Protein AF-A0A0F8XLZ9-F1 (afdb_monomer_lite)

Secondary structure (DSSP, 8-state):
----HHHHHHHHHHHHHHHHHHHHHHHHHHHHHHHH--TT-HHHHHHHHHHHHHHHHHHTTSSEEEEEEETTEEEETTEEPP--GGGHHHHHHHHHHHHHTT--EEEEEGGGGG--HHHHHHHHHHHHHHTTSSSHHHHHHHHHHHHT-SS-EEESS----TTTT----

pLDDT: mean 87.92, std 13.83, range [38.91, 97.5]

Sequence (169 aa):
MNSDPTSANLDNKRHQLLMREKLIILLGRLTQMVKIHQDNNELLIKAAKDFVRTVVALMGGEDHMTIESSRGRFYIQNEKLLYRRETAAMTYAVLTYFEKLDLIGFRFGHGIKNCPQKEIFTFARMLNHAVAETNPFEWLCQNIEKGNFQCVEILLEPEMNIYDISIEK

Radius of gyration: 16.82 Å; chains: 1; bounding box: 56×45×37 Å

Structure (mmCIF, N/CA/C/O backbone):
data_AF-A0A0F8XLZ9-F1
#
_entry.id   AF-A0A0F8XLZ9-F1
#
loop_
_atom_site.group_PDB
_atom_site.id
_atom_site.type_symbol
_atom_site.label_atom_id
_atom_site.label_alt_id
_atom_si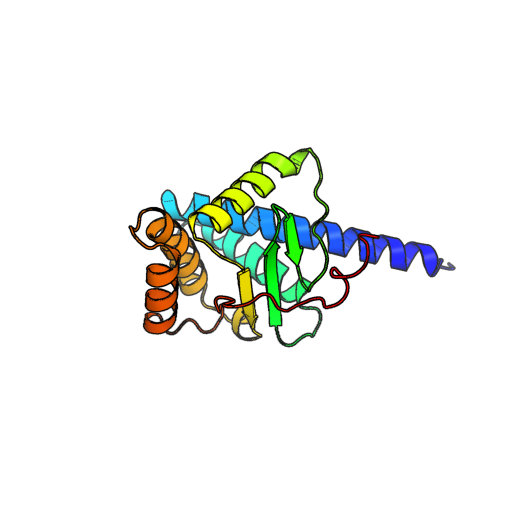te.label_comp_id
_atom_site.label_asym_id
_atom_site.label_entity_id
_atom_site.label_seq_id
_atom_site.pdbx_PDB_ins_code
_atom_site.Cartn_x
_atom_site.Cartn_y
_atom_site.Cartn_z
_atom_site.occupancy
_atom_site.B_iso_or_equiv
_atom_site.auth_seq_id
_atom_site.auth_comp_id
_atom_site.auth_asym_id
_atom_site.auth_atom_id
_atom_site.pdbx_PDB_model_num
ATOM 1 N N . MET A 1 1 ? 38.842 -4.719 -18.894 1.00 43.41 1 MET A N 1
ATOM 2 C CA . MET A 1 1 ? 37.890 -5.184 -17.863 1.00 43.41 1 MET A CA 1
ATOM 3 C C . MET A 1 1 ? 36.577 -5.450 -18.578 1.00 43.41 1 MET A C 1
ATOM 5 O O . MET A 1 1 ? 35.861 -4.504 -18.861 1.00 43.41 1 MET A O 1
ATOM 9 N N . ASN A 1 2 ? 36.331 -6.698 -18.983 1.00 43.00 2 ASN A N 1
ATOM 10 C CA . ASN A 1 2 ? 35.094 -7.073 -19.668 1.00 43.00 2 ASN A CA 1
ATOM 11 C C . ASN A 1 2 ? 34.069 -7.457 -18.600 1.00 43.00 2 ASN A C 1
ATOM 13 O O . ASN A 1 2 ? 34.192 -8.518 -17.995 1.00 43.00 2 ASN A O 1
ATOM 17 N N . SER A 1 3 ? 33.108 -6.580 -18.322 1.00 53.38 3 SER A N 1
ATOM 18 C CA . SER A 1 3 ? 31.910 -6.948 -17.569 1.00 53.38 3 SER A CA 1
ATOM 19 C C . SER A 1 3 ? 31.046 -7.854 -18.447 1.00 53.38 3 SER A C 1
ATOM 21 O O . SER A 1 3 ? 30.624 -7.440 -19.526 1.00 53.38 3 SER A O 1
ATOM 23 N N . ASP A 1 4 ? 30.830 -9.092 -18.002 1.00 59.75 4 ASP A N 1
ATOM 24 C CA . ASP A 1 4 ? 29.961 -10.067 -18.662 1.00 59.75 4 ASP A CA 1
ATOM 25 C C . ASP A 1 4 ? 28.513 -9.532 -18.663 1.00 59.75 4 ASP A C 1
ATOM 27 O O . ASP A 1 4 ? 27.957 -9.282 -17.586 1.00 59.75 4 ASP A O 1
ATOM 31 N N . PRO A 1 5 ? 27.877 -9.331 -19.832 1.00 61.88 5 PRO A N 1
ATOM 32 C CA . PRO A 1 5 ? 26.502 -8.832 -19.911 1.00 61.88 5 PRO A CA 1
ATOM 33 C C . PRO A 1 5 ? 25.496 -9.736 -19.175 1.00 61.88 5 PRO A C 1
ATOM 35 O O . PRO A 1 5 ? 24.436 -9.270 -18.752 1.00 61.88 5 PRO A O 1
ATOM 38 N N . THR A 1 6 ? 25.844 -11.007 -18.951 1.00 70.50 6 THR A N 1
ATOM 39 C CA . THR A 1 6 ? 25.035 -11.972 -18.197 1.00 70.50 6 THR A CA 1
ATOM 40 C C . THR A 1 6 ? 25.023 -11.669 -16.695 1.00 70.50 6 THR A C 1
ATOM 42 O O . THR A 1 6 ? 23.979 -11.798 -16.052 1.00 70.50 6 THR A O 1
ATOM 45 N N . SER A 1 7 ? 26.149 -11.217 -16.124 1.00 68.00 7 SER A N 1
ATOM 46 C CA . SER A 1 7 ? 26.237 -10.911 -14.688 1.00 68.00 7 SER A CA 1
ATOM 47 C C . SER A 1 7 ? 25.499 -9.615 -14.348 1.00 68.00 7 SER A C 1
ATOM 49 O O . SER A 1 7 ? 24.733 -9.576 -13.389 1.00 68.00 7 SER A O 1
ATOM 51 N N . ALA A 1 8 ? 25.642 -8.584 -15.188 1.00 71.75 8 ALA A N 1
ATOM 52 C CA . ALA A 1 8 ? 24.977 -7.295 -14.998 1.00 71.75 8 ALA A CA 1
ATOM 53 C C . ALA A 1 8 ? 23.441 -7.413 -15.036 1.00 71.75 8 ALA A C 1
ATOM 55 O O . ALA A 1 8 ? 22.741 -6.769 -14.253 1.00 71.75 8 ALA A O 1
ATOM 56 N N . ASN A 1 9 ? 22.906 -8.269 -15.912 1.00 75.06 9 ASN A N 1
ATOM 57 C CA . ASN A 1 9 ? 21.467 -8.516 -16.001 1.00 75.06 9 ASN A CA 1
ATOM 58 C C . ASN A 1 9 ? 20.937 -9.266 -14.761 1.00 75.06 9 ASN A C 1
ATOM 60 O O . ASN A 1 9 ? 19.892 -8.915 -14.207 1.00 75.06 9 ASN A O 1
ATOM 64 N N . LEU A 1 10 ? 21.691 -10.254 -14.263 1.00 76.19 10 LEU A N 1
ATOM 65 C CA . LEU A 1 10 ? 21.337 -10.982 -13.044 1.00 76.19 10 LEU A CA 1
ATOM 66 C C . LEU A 1 10 ? 21.352 -10.073 -11.806 1.00 76.19 10 LEU A C 1
ATOM 68 O O . LEU A 1 10 ? 20.427 -10.132 -10.992 1.00 76.19 10 LEU A O 1
ATOM 72 N N . ASP A 1 11 ? 22.361 -9.210 -11.689 1.00 83.88 11 ASP A N 1
ATOM 73 C CA . ASP A 1 11 ? 22.479 -8.250 -10.592 1.00 83.88 11 ASP A CA 1
ATOM 74 C C . ASP A 1 11 ? 21.333 -7.234 -10.610 1.00 83.88 11 ASP A C 1
ATOM 76 O O . ASP A 1 11 ? 20.734 -6.960 -9.567 1.00 83.88 11 ASP A O 1
ATOM 80 N N . ASN A 1 12 ? 20.950 -6.746 -11.794 1.00 84.06 12 ASN A N 1
ATOM 81 C CA . ASN A 1 12 ? 19.809 -5.848 -11.945 1.00 84.06 12 ASN A CA 1
ATOM 82 C C . ASN A 1 12 ? 18.488 -6.535 -11.566 1.00 84.06 12 ASN A C 1
ATOM 84 O O . ASN A 1 12 ? 17.702 -5.996 -10.786 1.00 84.06 12 ASN A O 1
ATOM 88 N N . LYS A 1 13 ? 18.261 -7.769 -12.033 1.00 84.12 13 LYS A N 1
ATOM 89 C CA . LYS A 1 13 ? 17.068 -8.549 -11.673 1.00 84.12 13 LYS A CA 1
ATOM 90 C C . LYS A 1 13 ? 16.999 -8.815 -10.169 1.00 84.12 13 LYS A C 1
ATOM 92 O O . LYS A 1 13 ? 15.943 -8.669 -9.555 1.00 84.12 13 LYS A O 1
ATOM 97 N N . ARG A 1 14 ? 18.128 -9.165 -9.548 1.00 86.31 14 ARG A N 1
ATOM 98 C CA . ARG A 1 14 ? 18.219 -9.355 -8.096 1.00 86.31 14 ARG A CA 1
ATOM 99 C C . ARG A 1 14 ? 17.938 -8.057 -7.343 1.00 86.31 14 ARG A C 1
ATOM 101 O O . ARG A 1 14 ? 17.223 -8.084 -6.343 1.00 86.31 14 ARG A O 1
ATOM 108 N N . HIS A 1 15 ? 18.466 -6.933 -7.820 1.00 88.50 15 HIS A N 1
ATOM 109 C CA . HIS A 1 15 ? 18.201 -5.622 -7.241 1.00 88.50 15 HIS A CA 1
ATOM 110 C C . HIS A 1 15 ? 16.707 -5.273 -7.292 1.00 88.50 15 HIS A C 1
ATOM 112 O O . HIS A 1 15 ? 16.135 -4.898 -6.269 1.00 88.50 15 HIS A O 1
ATOM 118 N N . GLN A 1 16 ? 16.055 -5.485 -8.438 1.00 87.69 16 GLN A N 1
ATOM 119 C CA . GLN A 1 16 ? 14.615 -5.272 -8.611 1.00 87.69 16 GLN A CA 1
ATOM 120 C C . GLN A 1 16 ? 13.782 -6.133 -7.651 1.00 87.69 16 GLN A C 1
ATOM 122 O O . GLN A 1 16 ? 12.899 -5.616 -6.966 1.00 87.69 16 GLN A O 1
ATOM 127 N N . LEU A 1 17 ? 14.108 -7.424 -7.511 1.00 89.19 17 LEU A N 1
ATOM 128 C CA . LEU A 1 17 ? 13.432 -8.314 -6.558 1.00 89.19 17 LEU A CA 1
ATOM 129 C C . LEU A 1 17 ? 13.543 -7.809 -5.111 1.00 89.19 17 LEU A C 1
ATOM 131 O O . LEU A 1 17 ? 12.545 -7.763 -4.392 1.00 89.19 17 LEU A O 1
ATOM 135 N N . LEU A 1 18 ? 14.737 -7.376 -4.696 1.00 92.94 18 LEU A N 1
ATOM 136 C CA . LEU A 1 18 ? 14.956 -6.824 -3.356 1.00 92.94 18 LEU A CA 1
ATOM 137 C C . LEU A 1 18 ? 14.204 -5.505 -3.142 1.00 92.94 18 LEU A C 1
ATOM 139 O O . LEU A 1 18 ? 13.707 -5.253 -2.046 1.00 92.94 18 LEU A O 1
ATOM 143 N N . MET A 1 19 ? 14.099 -4.667 -4.173 1.00 94.88 19 MET A N 1
ATOM 144 C CA . MET A 1 19 ? 13.356 -3.408 -4.110 1.00 94.88 19 MET A CA 1
ATOM 145 C C . MET A 1 19 ? 11.846 -3.640 -3.990 1.00 94.88 19 MET A C 1
ATOM 147 O O . MET A 1 19 ? 11.196 -2.985 -3.175 1.00 94.88 19 MET A O 1
ATOM 151 N N . ARG A 1 20 ? 11.293 -4.613 -4.721 1.00 95.56 20 ARG A N 1
ATOM 152 C CA . ARG A 1 20 ? 9.881 -5.019 -4.616 1.00 95.56 20 ARG A CA 1
ATOM 153 C C . ARG A 1 20 ? 9.540 -5.578 -3.238 1.00 95.56 20 ARG A C 1
ATOM 155 O O . ARG A 1 20 ? 8.551 -5.183 -2.630 1.00 95.56 20 ARG A O 1
ATOM 162 N N . GLU A 1 21 ? 10.400 -6.439 -2.703 1.00 95.88 21 GLU A N 1
ATOM 163 C CA . GLU A 1 21 ? 10.269 -6.933 -1.332 1.00 95.88 21 GLU A CA 1
ATOM 164 C C . GLU A 1 21 ? 10.317 -5.773 -0.327 1.00 95.88 21 GLU A C 1
ATOM 166 O O . GLU A 1 21 ? 9.445 -5.641 0.532 1.00 95.88 21 GLU A O 1
ATOM 171 N N . LYS A 1 22 ? 11.296 -4.874 -0.476 1.00 96.62 22 LYS A N 1
ATOM 172 C CA . LYS A 1 22 ? 11.439 -3.682 0.364 1.00 96.62 22 LYS A CA 1
ATOM 173 C C . LYS A 1 22 ? 10.195 -2.792 0.330 1.00 96.62 22 LYS A C 1
ATOM 175 O O . LYS A 1 22 ? 9.844 -2.248 1.375 1.00 96.62 22 LYS A O 1
ATOM 180 N N . LEU A 1 23 ? 9.526 -2.656 -0.816 1.00 97.38 23 LEU A N 1
ATOM 181 C CA . LEU A 1 23 ? 8.296 -1.874 -0.945 1.00 97.38 23 LEU A CA 1
ATOM 182 C C . LEU A 1 23 ? 7.192 -2.395 -0.015 1.00 97.38 23 LEU A C 1
ATOM 184 O O . LEU A 1 23 ? 6.650 -1.616 0.769 1.00 97.38 23 LEU A O 1
ATOM 188 N N . ILE A 1 24 ? 6.916 -3.704 -0.033 1.00 97.19 24 ILE A N 1
ATOM 189 C CA . ILE A 1 24 ? 5.898 -4.311 0.843 1.00 97.19 24 ILE A CA 1
ATOM 190 C C . ILE A 1 24 ? 6.273 -4.153 2.318 1.00 97.19 24 ILE A C 1
ATOM 192 O O . ILE A 1 24 ? 5.430 -3.814 3.149 1.00 97.19 24 ILE A O 1
ATOM 196 N N . ILE A 1 25 ? 7.554 -4.319 2.653 1.00 97.06 25 ILE A N 1
ATOM 197 C CA . ILE A 1 25 ? 8.038 -4.107 4.022 1.00 97.06 25 ILE A CA 1
ATOM 198 C C . ILE A 1 25 ? 7.857 -2.656 4.468 1.00 97.06 25 ILE A C 1
ATOM 200 O O . ILE A 1 25 ? 7.482 -2.411 5.615 1.00 97.06 25 ILE A O 1
ATOM 204 N N . LEU A 1 26 ? 8.121 -1.689 3.592 1.00 97.50 26 LEU A N 1
ATOM 205 C CA . LEU A 1 26 ? 7.929 -0.275 3.897 1.00 97.50 26 LEU A CA 1
ATOM 206 C C . LEU A 1 26 ? 6.450 0.078 4.052 1.00 97.50 26 LEU A C 1
ATOM 208 O O . LEU A 1 26 ? 6.128 0.817 4.977 1.00 97.50 26 LEU A O 1
ATOM 212 N N . LEU A 1 27 ? 5.561 -0.495 3.235 1.00 97.00 27 LEU A N 1
ATOM 213 C CA . LEU A 1 27 ? 4.115 -0.331 3.389 1.00 97.00 27 LEU A CA 1
ATOM 214 C C . LEU A 1 27 ? 3.641 -0.851 4.753 1.00 97.00 27 LEU A C 1
ATOM 216 O O . LEU A 1 27 ? 3.009 -0.115 5.507 1.00 97.00 27 LEU A O 1
ATOM 220 N N . GLY A 1 28 ? 4.020 -2.081 5.113 1.00 95.75 28 GLY A N 1
ATOM 221 C CA . GLY A 1 28 ? 3.680 -2.662 6.414 1.00 95.75 28 GLY A CA 1
ATOM 222 C C . GLY A 1 28 ? 4.262 -1.875 7.590 1.00 95.75 28 GLY A C 1
ATOM 223 O O . GLY A 1 28 ? 3.601 -1.672 8.603 1.00 95.75 28 GLY A O 1
ATOM 224 N N . ARG A 1 29 ? 5.491 -1.363 7.465 1.00 95.38 29 ARG A N 1
ATOM 225 C CA . ARG A 1 29 ? 6.080 -0.491 8.492 1.00 95.38 29 ARG A CA 1
ATOM 226 C C . ARG A 1 29 ? 5.324 0.824 8.624 1.00 95.38 29 ARG A C 1
ATOM 228 O O . ARG A 1 29 ? 5.045 1.228 9.747 1.00 95.38 29 ARG A O 1
ATOM 235 N N . LEU A 1 30 ? 4.975 1.471 7.513 1.00 96.00 30 LEU A N 1
ATOM 236 C CA . LEU A 1 30 ? 4.220 2.722 7.525 1.00 96.00 30 LEU A CA 1
ATOM 237 C C . LEU A 1 30 ? 2.884 2.560 8.245 1.00 96.00 30 LEU A C 1
ATOM 239 O O . LEU A 1 30 ? 2.601 3.342 9.151 1.00 96.00 30 LEU A O 1
ATOM 243 N N . THR A 1 31 ? 2.109 1.524 7.912 1.00 94.62 31 THR A N 1
ATOM 244 C CA . THR A 1 31 ? 0.808 1.280 8.553 1.00 94.62 31 THR A CA 1
ATOM 245 C C . THR A 1 31 ? 0.941 1.013 10.049 1.00 94.62 31 THR A C 1
ATOM 247 O O . THR A 1 31 ? 0.091 1.457 10.815 1.00 94.62 31 THR A O 1
ATOM 250 N N . GLN A 1 32 ? 2.019 0.373 10.512 1.00 94.31 32 GLN A N 1
ATOM 251 C CA . GLN A 1 32 ? 2.260 0.207 11.951 1.00 94.31 32 GLN A CA 1
ATOM 252 C C . GLN A 1 32 ? 2.717 1.502 12.631 1.00 94.31 32 GLN A C 1
ATOM 254 O O . GLN A 1 32 ? 2.234 1.838 13.709 1.00 94.31 32 GLN A O 1
ATOM 259 N N . MET A 1 33 ? 3.622 2.259 12.011 1.00 95.56 33 MET A N 1
ATOM 260 C CA . MET A 1 33 ? 4.205 3.456 12.622 1.00 95.56 33 MET A CA 1
ATOM 261 C C . MET A 1 33 ? 3.187 4.580 12.801 1.00 95.56 33 MET A C 1
ATOM 263 O O . MET A 1 33 ? 3.182 5.229 13.846 1.00 95.56 33 MET A O 1
ATOM 267 N N . VAL A 1 34 ? 2.284 4.786 11.838 1.00 95.94 34 VAL A N 1
ATOM 268 C CA . VAL A 1 34 ? 1.261 5.843 11.944 1.00 95.94 34 VAL A CA 1
ATOM 269 C C . VAL A 1 34 ? 0.228 5.602 13.052 1.00 95.94 34 VAL A C 1
ATOM 271 O O . VAL A 1 34 ? -0.488 6.538 13.403 1.00 95.94 34 VAL A O 1
ATOM 274 N N . LYS A 1 35 ? 0.153 4.384 13.620 1.00 93.75 35 LYS A N 1
ATOM 275 C CA . LYS A 1 35 ? -0.704 4.073 14.783 1.00 93.75 35 LYS A CA 1
ATOM 276 C C . LYS A 1 35 ? -0.159 4.640 16.089 1.00 93.75 35 LYS A C 1
ATOM 278 O O . LYS A 1 35 ? -0.932 4.940 16.989 1.00 93.75 35 LYS A O 1
ATOM 283 N N . ILE A 1 36 ? 1.165 4.733 16.208 1.00 94.00 36 ILE A N 1
ATOM 284 C CA . ILE A 1 36 ? 1.850 5.041 17.473 1.00 94.00 36 ILE A CA 1
ATOM 285 C C . ILE A 1 36 ? 2.633 6.357 17.425 1.00 94.00 36 ILE A C 1
ATOM 287 O O . ILE A 1 36 ? 3.123 6.823 18.453 1.00 94.00 36 ILE A O 1
ATOM 291 N N . HIS A 1 37 ? 2.765 6.964 16.244 1.00 92.69 37 HIS A N 1
ATOM 292 C CA . HIS A 1 37 ? 3.537 8.183 16.040 1.00 92.69 37 HIS A CA 1
ATOM 293 C C . HIS A 1 37 ? 2.726 9.299 15.373 1.00 92.69 37 HIS A C 1
ATOM 295 O O . HIS A 1 37 ? 1.898 9.077 14.485 1.00 92.69 37 HIS A O 1
ATOM 301 N N . GLN A 1 38 ? 3.028 10.524 15.804 1.00 91.19 38 GLN A N 1
ATOM 302 C CA . GLN A 1 38 ? 2.573 11.764 15.181 1.00 91.19 38 GLN A CA 1
ATOM 303 C C . GLN A 1 38 ? 3.438 12.107 13.958 1.00 91.19 38 GLN A C 1
ATOM 305 O O . GLN A 1 38 ? 4.547 11.593 13.803 1.00 91.19 38 GLN A O 1
ATOM 310 N N . ASP A 1 39 ? 2.946 13.006 13.105 1.00 91.44 39 ASP A N 1
ATOM 311 C CA . ASP A 1 39 ? 3.561 13.345 11.807 1.00 91.44 39 ASP A CA 1
ATOM 312 C C . ASP A 1 39 ? 4.961 13.967 11.908 1.00 91.44 39 ASP A C 1
ATOM 314 O O . ASP A 1 39 ? 5.713 13.962 10.937 1.00 91.44 39 ASP A O 1
ATOM 318 N N . ASN A 1 40 ? 5.332 14.488 13.079 1.00 89.56 40 ASN A N 1
ATOM 319 C CA . ASN A 1 40 ? 6.650 15.065 13.338 1.00 89.56 40 ASN A CA 1
ATOM 320 C C . ASN A 1 40 ? 7.712 14.026 13.741 1.00 89.56 40 ASN A C 1
ATOM 322 O O . ASN A 1 40 ? 8.862 14.390 13.977 1.00 89.56 40 ASN A O 1
ATOM 326 N N . ASN A 1 41 ? 7.352 12.744 13.841 1.00 95.31 41 ASN A N 1
ATOM 327 C CA . ASN A 1 41 ? 8.293 11.699 14.213 1.00 95.31 41 ASN A CA 1
ATOM 328 C C . ASN A 1 41 ? 9.304 11.432 13.084 1.00 95.31 41 ASN A C 1
ATOM 330 O O . ASN A 1 41 ? 8.938 11.048 11.972 1.00 95.31 41 ASN A O 1
ATOM 334 N N . GLU A 1 42 ? 10.595 11.575 13.387 1.00 93.94 42 GLU A N 1
ATOM 335 C CA . GLU A 1 42 ? 11.672 11.448 12.397 1.00 93.94 42 GLU A CA 1
ATOM 336 C C . GLU A 1 42 ? 11.744 10.063 11.742 1.00 93.94 42 GLU A C 1
ATOM 338 O O . GLU A 1 42 ? 12.032 9.957 10.546 1.00 93.94 42 GLU A O 1
ATOM 343 N N . LEU A 1 43 ? 11.446 8.995 12.490 1.00 93.38 43 LEU A N 1
ATOM 344 C CA . LEU A 1 43 ? 11.444 7.637 11.946 1.00 93.38 43 LEU A CA 1
ATOM 345 C C . LEU A 1 43 ? 10.294 7.456 10.951 1.00 93.38 43 LEU A C 1
ATOM 347 O O . LEU A 1 43 ? 10.497 6.858 9.895 1.00 93.38 43 LEU A O 1
ATOM 351 N N . LEU A 1 44 ? 9.107 7.985 11.261 1.00 95.19 44 LEU A N 1
ATOM 352 C CA . LEU A 1 44 ? 7.947 7.941 10.369 1.00 95.19 44 LEU A CA 1
ATOM 353 C C . LEU A 1 44 ? 8.209 8.749 9.089 1.00 95.19 44 LEU A C 1
ATOM 355 O O . LEU A 1 44 ? 7.982 8.254 7.983 1.00 95.19 44 LEU A O 1
ATOM 359 N N . ILE A 1 45 ? 8.782 9.947 9.227 1.00 95.75 45 ILE A N 1
ATOM 360 C CA . ILE A 1 45 ? 9.220 10.780 8.097 1.00 95.75 45 ILE A CA 1
ATOM 361 C C . ILE A 1 45 ? 10.217 10.023 7.219 1.00 95.75 45 ILE A C 1
ATOM 363 O O . ILE A 1 45 ? 10.092 10.012 5.991 1.00 95.75 45 ILE A O 1
ATOM 367 N N . LYS A 1 46 ? 11.209 9.366 7.828 1.00 95.31 46 LYS A N 1
ATOM 368 C CA . LYS A 1 46 ? 12.192 8.568 7.093 1.00 95.31 46 LYS A CA 1
ATOM 369 C C . LYS A 1 46 ? 11.537 7.386 6.378 1.00 95.31 46 LYS A C 1
ATOM 371 O O . LYS A 1 46 ? 11.840 7.162 5.209 1.00 95.31 46 LYS A O 1
ATOM 376 N N . ALA A 1 47 ? 10.628 6.669 7.037 1.00 95.12 47 ALA A N 1
ATOM 377 C CA . ALA A 1 47 ? 9.909 5.547 6.441 1.00 95.12 47 ALA A CA 1
ATOM 378 C C . ALA A 1 47 ? 9.085 5.978 5.217 1.00 95.12 47 ALA A C 1
ATOM 380 O O . ALA A 1 47 ? 9.149 5.312 4.187 1.00 95.12 47 ALA A O 1
ATOM 381 N N . ALA A 1 48 ? 8.389 7.119 5.283 1.00 96.12 48 ALA A N 1
ATOM 382 C CA . ALA A 1 48 ? 7.627 7.638 4.145 1.00 96.12 48 ALA A CA 1
ATOM 383 C C . ALA A 1 48 ? 8.532 8.076 2.991 1.00 96.12 48 ALA A C 1
ATOM 385 O O . ALA A 1 48 ? 8.255 7.753 1.838 1.00 96.12 48 ALA A O 1
ATOM 386 N N . LYS A 1 49 ? 9.657 8.743 3.282 1.00 96.31 49 LYS A N 1
ATOM 387 C CA . LYS A 1 49 ? 10.657 9.081 2.255 1.00 96.31 49 LYS A CA 1
ATOM 388 C C . LYS A 1 49 ? 11.222 7.829 1.586 1.00 96.31 49 LYS A C 1
AT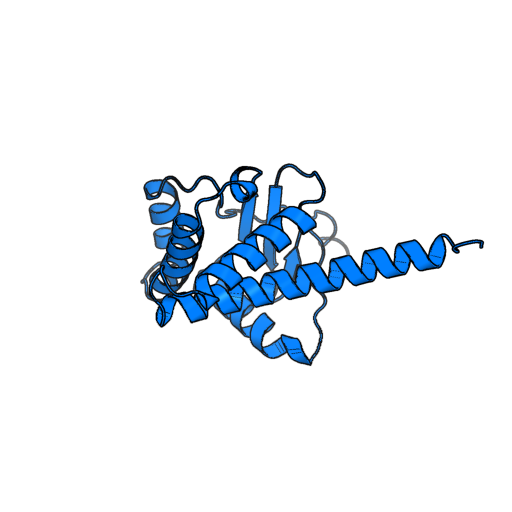OM 390 O O . LYS A 1 49 ? 11.353 7.799 0.365 1.00 96.31 49 LYS A O 1
ATOM 395 N N . ASP A 1 50 ? 11.557 6.805 2.368 1.00 96.88 50 ASP A N 1
ATOM 396 C CA . ASP A 1 50 ? 12.083 5.542 1.848 1.00 96.88 50 ASP A CA 1
ATOM 397 C C . ASP A 1 50 ? 11.024 4.798 1.015 1.00 96.88 50 ASP A C 1
ATOM 399 O O . ASP A 1 50 ? 11.369 4.220 -0.018 1.00 96.88 50 ASP A O 1
ATOM 403 N N . PHE A 1 51 ? 9.748 4.852 1.414 1.00 97.06 51 PHE A N 1
ATOM 404 C CA . PHE A 1 51 ? 8.621 4.304 0.652 1.00 97.06 51 PHE A CA 1
ATOM 405 C C . PHE A 1 51 ? 8.478 4.997 -0.702 1.00 97.06 51 PHE A C 1
ATOM 407 O O . PHE A 1 51 ? 8.618 4.337 -1.727 1.00 97.06 51 PHE A O 1
ATOM 414 N N . VAL A 1 52 ? 8.326 6.326 -0.718 1.00 96.25 52 VAL A N 1
ATOM 415 C CA . VAL A 1 52 ? 8.190 7.113 -1.956 1.00 96.25 52 VAL A CA 1
ATOM 416 C C . VAL A 1 52 ? 9.380 6.890 -2.891 1.00 96.25 52 VAL A C 1
ATOM 418 O O . VAL A 1 52 ? 9.196 6.642 -4.078 1.00 96.25 52 VAL A O 1
ATOM 421 N N . ARG A 1 53 ? 10.614 6.894 -2.368 1.00 95.94 53 ARG A N 1
ATOM 422 C CA . ARG A 1 53 ? 11.815 6.603 -3.173 1.00 95.94 53 ARG A CA 1
ATOM 423 C C . ARG A 1 53 ? 11.781 5.210 -3.793 1.00 95.94 53 ARG A C 1
ATOM 425 O O . ARG A 1 53 ? 12.215 5.048 -4.927 1.00 95.94 53 ARG A O 1
ATOM 432 N N . THR A 1 54 ? 11.297 4.216 -3.051 1.00 96.69 54 THR A N 1
ATOM 433 C CA . THR A 1 54 ? 11.202 2.834 -3.537 1.00 96.69 54 THR A CA 1
ATOM 434 C C . THR A 1 54 ? 10.122 2.714 -4.613 1.00 96.69 54 THR A C 1
ATOM 436 O O . THR A 1 54 ? 10.383 2.095 -5.638 1.00 96.69 54 THR A O 1
ATOM 439 N N . VAL A 1 55 ? 8.968 3.370 -4.435 1.00 96.00 55 VAL A N 1
ATOM 440 C CA . VAL A 1 55 ? 7.910 3.464 -5.456 1.00 96.00 55 VAL A CA 1
ATOM 441 C C . VAL A 1 55 ? 8.448 4.088 -6.744 1.00 96.00 55 VAL A C 1
ATOM 443 O O . VAL A 1 55 ? 8.352 3.479 -7.803 1.00 96.00 55 VAL A O 1
ATOM 446 N N . VAL A 1 56 ? 9.080 5.263 -6.654 1.00 94.75 56 VAL A N 1
ATOM 447 C CA . VAL A 1 56 ? 9.629 5.979 -7.819 1.00 94.75 56 VAL A CA 1
ATOM 448 C C . VAL A 1 56 ? 10.717 5.164 -8.523 1.00 94.75 56 VAL A C 1
ATOM 450 O O . VAL A 1 56 ? 10.773 5.144 -9.748 1.00 94.75 56 VAL A O 1
ATOM 453 N N . ALA A 1 57 ? 11.574 4.467 -7.773 1.00 93.75 57 ALA A N 1
ATOM 454 C CA . ALA A 1 57 ? 12.606 3.615 -8.362 1.00 93.75 57 ALA A CA 1
ATOM 455 C C . ALA A 1 57 ? 12.015 2.404 -9.107 1.00 93.75 57 ALA A C 1
ATOM 457 O O . ALA A 1 57 ? 12.510 2.048 -10.173 1.00 93.75 57 ALA A O 1
ATOM 458 N N . LEU A 1 58 ? 10.963 1.786 -8.559 1.00 93.69 58 LEU A N 1
ATOM 459 C CA . LEU A 1 58 ? 10.272 0.645 -9.170 1.00 93.69 58 LEU A CA 1
ATOM 460 C C . LEU A 1 58 ? 9.369 1.040 -10.341 1.00 93.69 58 LEU A C 1
ATOM 462 O O . LEU A 1 58 ? 9.094 0.207 -11.197 1.00 93.69 58 LEU A O 1
ATOM 466 N N . MET A 1 59 ? 8.922 2.294 -10.386 1.00 92.38 59 MET A N 1
ATOM 467 C CA . MET A 1 59 ? 8.186 2.845 -11.520 1.00 92.38 59 MET A CA 1
ATOM 468 C C . MET A 1 59 ? 9.049 2.867 -12.790 1.00 92.38 59 MET A C 1
ATOM 470 O O . MET A 1 59 ? 8.524 2.688 -13.874 1.00 92.38 59 MET A O 1
ATOM 474 N N . GLY A 1 60 ? 10.374 3.029 -12.681 1.00 85.31 60 GLY A N 1
ATOM 475 C CA . GLY A 1 60 ? 11.307 2.742 -13.783 1.00 85.31 60 GLY A CA 1
ATOM 476 C C . GLY A 1 60 ? 11.158 3.592 -15.055 1.00 85.31 60 GLY A C 1
ATOM 477 O O . GLY A 1 60 ? 11.823 3.294 -16.041 1.00 85.31 60 GLY A O 1
ATOM 478 N N . GLY A 1 61 ? 10.337 4.646 -15.034 1.00 81.25 61 GLY A N 1
ATOM 479 C CA . GLY A 1 61 ? 9.992 5.463 -16.205 1.00 81.25 61 GLY A CA 1
ATOM 480 C C . GLY A 1 61 ? 8.566 5.249 -16.725 1.00 81.25 61 GLY A C 1
ATOM 481 O O . GLY A 1 61 ? 8.129 6.041 -17.552 1.00 81.25 61 GLY A O 1
ATOM 482 N N . GLU A 1 62 ? 7.850 4.243 -16.217 1.00 86.56 62 GLU A N 1
ATOM 483 C CA . GLU A 1 62 ? 6.419 4.037 -16.462 1.00 86.56 62 GLU A CA 1
ATOM 484 C C . GLU A 1 62 ? 5.572 5.164 -15.852 1.00 86.56 62 GLU A C 1
ATOM 486 O O . GLU A 1 62 ? 6.026 5.896 -14.968 1.00 86.56 62 GLU A O 1
ATOM 491 N N . ASP A 1 63 ? 4.315 5.287 -16.288 1.00 88.06 63 ASP A N 1
ATOM 492 C CA . ASP A 1 63 ? 3.414 6.340 -15.796 1.00 88.06 63 ASP A CA 1
ATOM 493 C C . ASP A 1 63 ? 2.890 6.118 -14.379 1.00 88.06 63 ASP A C 1
ATOM 495 O O . ASP A 1 63 ? 2.475 7.052 -13.680 1.00 88.06 63 ASP A O 1
ATOM 499 N N . HIS A 1 64 ? 2.903 4.861 -13.956 1.00 92.62 64 HIS A N 1
ATOM 500 C CA . HIS A 1 64 ? 2.409 4.443 -12.664 1.00 92.62 64 HIS A CA 1
ATOM 501 C C . HIS A 1 64 ? 3.108 3.174 -12.185 1.00 92.62 64 HIS A C 1
ATOM 503 O O . HIS A 1 64 ? 3.822 2.501 -12.926 1.00 92.62 64 HIS A O 1
ATOM 509 N N . MET A 1 65 ? 2.901 2.863 -10.909 1.00 94.62 65 MET A N 1
ATOM 510 C CA . MET A 1 65 ? 3.341 1.630 -10.275 1.00 94.62 65 MET A CA 1
ATOM 511 C C . MET A 1 65 ? 2.185 0.986 -9.533 1.00 94.62 65 MET A C 1
ATOM 513 O O . MET A 1 65 ? 1.516 1.648 -8.736 1.00 94.62 65 MET A O 1
ATOM 517 N N . THR A 1 66 ? 1.972 -0.301 -9.786 1.00 95.44 66 THR A N 1
ATOM 518 C CA . THR A 1 66 ? 0.903 -1.082 -9.169 1.00 95.44 66 THR A CA 1
ATOM 519 C C . THR A 1 66 ? 1.420 -2.056 -8.128 1.00 95.44 66 THR A C 1
ATOM 521 O O . THR A 1 66 ? 2.474 -2.677 -8.285 1.00 95.44 66 THR A O 1
ATOM 524 N N . ILE A 1 67 ? 0.653 -2.178 -7.047 1.00 95.94 67 ILE A N 1
ATOM 525 C CA . ILE A 1 67 ? 0.771 -3.246 -6.060 1.00 95.94 67 ILE A CA 1
ATOM 526 C C . ILE A 1 67 ? -0.580 -3.936 -6.004 1.00 95.94 67 ILE A C 1
ATOM 528 O O . ILE A 1 67 ? -1.562 -3.314 -5.610 1.00 95.94 67 ILE A O 1
ATOM 532 N N . GLU A 1 68 ? -0.617 -5.218 -6.325 1.00 95.62 68 GLU A N 1
ATOM 533 C CA . GLU A 1 68 ? -1.839 -6.016 -6.335 1.00 95.62 68 GLU A CA 1
ATOM 534 C C . GLU A 1 68 ? -1.681 -7.246 -5.456 1.00 95.62 68 GLU A C 1
ATOM 536 O O . GLU A 1 68 ? -0.585 -7.796 -5.326 1.00 95.62 68 GLU A O 1
ATOM 541 N N . SER A 1 69 ? -2.783 -7.710 -4.881 1.00 94.12 69 SER A N 1
ATOM 542 C CA . SER A 1 69 ? -2.869 -9.004 -4.230 1.00 94.12 69 SER A CA 1
ATOM 543 C C . SER A 1 69 ? -3.877 -9.894 -4.944 1.00 94.12 69 SER A C 1
ATOM 545 O O . SER A 1 69 ? -4.988 -9.484 -5.264 1.00 94.12 69 SER A O 1
ATOM 547 N N . SER A 1 70 ? -3.479 -11.133 -5.211 1.00 91.00 70 SER A N 1
ATOM 548 C CA . SER A 1 70 ? -4.358 -12.149 -5.781 1.00 91.00 70 SER A CA 1
ATOM 549 C C . SER A 1 70 ? -3.922 -13.524 -5.304 1.00 91.00 70 SER A C 1
ATOM 551 O O . SER A 1 70 ? -2.726 -13.828 -5.255 1.00 91.00 70 SER A O 1
ATOM 553 N N . ARG A 1 71 ? -4.892 -14.360 -4.914 1.00 87.56 71 ARG A N 1
ATOM 554 C CA . ARG A 1 71 ? -4.669 -15.749 -4.468 1.00 87.56 71 ARG A CA 1
ATOM 555 C C . ARG A 1 71 ? -3.549 -15.867 -3.413 1.00 87.56 71 ARG A C 1
ATOM 557 O O . ARG A 1 71 ? -2.673 -16.729 -3.513 1.00 87.56 71 ARG A O 1
ATOM 564 N N . GLY A 1 72 ? -3.553 -14.962 -2.427 1.00 89.00 72 GLY A N 1
ATOM 565 C CA . GLY A 1 72 ? -2.588 -14.933 -1.319 1.00 89.00 72 GLY A CA 1
ATOM 566 C C . GLY A 1 72 ? -1.160 -14.543 -1.724 1.00 89.00 72 GLY A C 1
ATOM 567 O O . GLY A 1 72 ? -0.195 -14.959 -1.080 1.00 89.00 72 GLY A O 1
ATOM 568 N N . ARG A 1 73 ? -0.988 -13.809 -2.828 1.00 93.12 73 ARG A N 1
ATOM 569 C CA . ARG A 1 73 ? 0.318 -13.381 -3.349 1.00 93.12 73 ARG A CA 1
ATOM 570 C C . ARG A 1 73 ? 0.282 -11.923 -3.763 1.00 93.12 73 ARG A C 1
ATOM 572 O O . ARG A 1 73 ? -0.724 -11.468 -4.291 1.00 93.12 73 ARG A O 1
ATOM 579 N N . PHE A 1 74 ? 1.405 -11.234 -3.572 1.00 95.94 74 PHE A N 1
ATOM 580 C CA . PHE A 1 74 ? 1.607 -9.898 -4.120 1.00 95.94 74 PHE A CA 1
ATOM 581 C C . PHE A 1 74 ? 2.168 -9.952 -5.535 1.00 95.94 74 PHE A C 1
ATOM 583 O O . PHE A 1 74 ? 3.011 -10.798 -5.850 1.00 95.94 74 PHE A O 1
ATOM 590 N N . TYR A 1 75 ? 1.751 -8.985 -6.335 1.00 94.62 75 TYR A N 1
ATOM 591 C CA . TYR A 1 75 ? 2.261 -8.674 -7.657 1.00 94.62 75 TYR A CA 1
ATOM 592 C C . TYR A 1 75 ? 2.625 -7.188 -7.666 1.00 94.62 75 TYR A C 1
ATOM 594 O O . TYR A 1 75 ? 1.892 -6.362 -7.127 1.00 94.62 75 TYR A O 1
ATOM 602 N N . ILE A 1 76 ? 3.799 -6.853 -8.197 1.00 94.81 76 ILE A N 1
ATOM 603 C CA . ILE A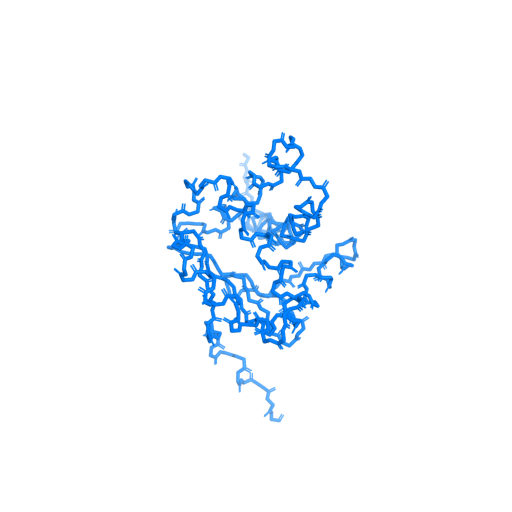 1 76 ? 4.253 -5.467 -8.346 1.00 94.81 76 ILE A CA 1
ATOM 604 C C . ILE A 1 76 ? 4.629 -5.274 -9.805 1.00 94.81 76 ILE A C 1
ATOM 606 O O . ILE A 1 76 ? 5.500 -6.002 -10.286 1.00 94.81 76 ILE A O 1
ATOM 610 N N . GLN A 1 77 ? 3.996 -4.315 -10.488 1.00 90.88 77 GLN A N 1
ATOM 611 C CA . GLN A 1 77 ? 4.129 -4.148 -11.943 1.00 90.88 77 GLN A CA 1
ATOM 612 C C . GLN A 1 77 ? 3.878 -5.470 -12.690 1.00 90.88 77 GLN A C 1
ATOM 614 O O . GLN A 1 77 ? 4.713 -5.924 -13.470 1.00 90.88 77 GLN A O 1
ATOM 619 N N . ASN A 1 78 ? 2.776 -6.157 -12.367 1.00 89.19 78 ASN A N 1
ATOM 620 C CA . ASN A 1 78 ? 2.388 -7.457 -12.940 1.00 89.19 78 ASN A CA 1
ATOM 621 C C . ASN A 1 78 ? 3.381 -8.614 -12.725 1.00 89.19 78 ASN A C 1
ATOM 623 O O . ASN A 1 78 ? 3.184 -9.719 -13.238 1.00 89.19 78 ASN A O 1
ATOM 627 N N . GLU A 1 79 ? 4.427 -8.413 -11.922 1.00 90.69 79 GLU A N 1
ATOM 628 C CA . GLU A 1 79 ? 5.383 -9.452 -11.570 1.00 90.69 79 GLU A CA 1
ATOM 629 C C . GLU A 1 79 ? 5.156 -9.959 -10.149 1.00 90.69 79 GLU A C 1
ATOM 631 O O . GLU A 1 79 ? 5.172 -9.205 -9.172 1.00 90.69 79 GLU A O 1
ATOM 636 N N . LYS A 1 80 ? 5.011 -11.280 -10.027 1.00 93.31 80 LYS A N 1
ATOM 637 C CA . LYS A 1 80 ? 4.855 -11.956 -8.739 1.00 93.31 80 LYS A CA 1
ATOM 638 C C . LYS A 1 80 ? 6.023 -11.629 -7.804 1.00 93.31 80 LYS A C 1
ATOM 640 O O . LYS A 1 80 ? 7.190 -11.860 -8.132 1.00 93.31 80 LYS A O 1
ATOM 645 N N . LEU A 1 81 ? 5.701 -11.198 -6.588 1.00 94.75 81 LEU A N 1
ATOM 646 C CA . LEU A 1 81 ? 6.681 -10.970 -5.539 1.00 94.75 81 LEU A CA 1
ATOM 647 C C . LEU A 1 81 ? 7.236 -12.300 -5.018 1.00 94.75 81 LEU A C 1
ATOM 649 O O . LEU A 1 81 ? 6.514 -13.138 -4.472 1.00 94.75 81 LEU A O 1
ATOM 653 N N . LEU A 1 82 ? 8.552 -12.457 -5.130 1.00 91.75 82 LEU A N 1
ATOM 654 C CA . LEU A 1 82 ? 9.311 -13.448 -4.379 1.00 91.75 82 LEU A CA 1
ATOM 655 C C . LEU A 1 82 ? 9.925 -12.755 -3.165 1.00 91.75 82 LEU A C 1
ATOM 657 O O . LEU A 1 82 ? 10.570 -11.719 -3.303 1.00 91.75 82 LEU A O 1
ATOM 661 N N . TYR A 1 83 ? 9.731 -13.333 -1.986 1.00 91.44 83 TYR A N 1
ATOM 662 C CA . TYR A 1 83 ? 10.237 -12.792 -0.730 1.00 91.44 83 TYR A CA 1
ATOM 663 C C . TYR A 1 83 ? 10.980 -13.869 0.057 1.00 91.44 83 TYR A C 1
ATOM 665 O O . TYR A 1 83 ? 10.755 -15.072 -0.098 1.00 91.44 83 TYR A O 1
ATOM 673 N N . ARG A 1 84 ? 11.919 -13.426 0.886 1.00 93.50 84 ARG A N 1
ATOM 674 C CA . ARG A 1 84 ? 12.781 -14.288 1.692 1.00 93.50 84 ARG A CA 1
ATOM 675 C C . ARG A 1 84 ? 12.062 -14.732 2.963 1.00 93.50 84 ARG A C 1
ATOM 677 O O . ARG A 1 84 ? 11.120 -14.108 3.442 1.00 93.50 84 ARG A O 1
ATOM 684 N N . ARG A 1 85 ? 12.550 -15.812 3.577 1.00 93.50 85 ARG A N 1
ATOM 685 C CA . ARG A 1 85 ? 11.988 -16.318 4.841 1.00 93.50 85 ARG A CA 1
ATOM 686 C C . ARG A 1 85 ? 11.996 -15.258 5.951 1.00 93.50 85 ARG A C 1
ATOM 688 O O . ARG A 1 85 ? 11.060 -15.200 6.739 1.00 93.50 85 ARG A O 1
ATOM 695 N N . GLU A 1 86 ? 13.023 -14.411 5.990 1.00 94.00 86 GLU A N 1
ATOM 696 C CA . GLU A 1 86 ? 13.181 -13.342 6.989 1.00 94.00 86 GLU A CA 1
ATOM 697 C C . GLU A 1 86 ? 12.115 -12.233 6.890 1.00 94.00 86 GLU A C 1
ATOM 699 O O . GLU A 1 86 ? 11.803 -11.587 7.886 1.00 94.00 86 GLU A O 1
ATOM 704 N N . THR A 1 87 ? 11.525 -12.026 5.712 1.00 94.50 87 THR A N 1
ATOM 705 C CA . THR A 1 87 ? 10.496 -11.005 5.444 1.00 94.50 87 THR A CA 1
ATOM 706 C C . THR A 1 87 ? 9.091 -11.596 5.341 1.00 94.50 87 THR A C 1
ATOM 708 O O . THR A 1 87 ? 8.114 -10.849 5.245 1.00 94.50 87 THR A O 1
ATOM 711 N N . ALA A 1 88 ? 8.968 -12.927 5.391 1.00 94.44 88 ALA A N 1
ATOM 712 C CA . ALA A 1 88 ? 7.716 -13.647 5.194 1.00 94.44 88 ALA A CA 1
ATOM 713 C C . ALA A 1 88 ? 6.621 -13.215 6.174 1.00 94.44 88 ALA A C 1
ATOM 715 O O . ALA A 1 88 ? 5.491 -12.992 5.756 1.00 94.44 88 ALA A O 1
ATOM 716 N N . ALA A 1 89 ? 6.958 -13.035 7.455 1.00 95.12 89 ALA A N 1
ATOM 717 C CA . ALA A 1 89 ? 5.986 -12.638 8.473 1.00 95.12 89 ALA A CA 1
ATOM 718 C C . ALA A 1 89 ? 5.373 -11.258 8.185 1.00 95.12 89 ALA A C 1
ATOM 720 O O . ALA A 1 89 ? 4.160 -11.087 8.270 1.00 95.12 89 ALA A O 1
ATOM 721 N N . MET A 1 90 ? 6.200 -10.283 7.797 1.00 95.38 90 MET A N 1
ATOM 722 C CA . MET A 1 90 ? 5.715 -8.947 7.449 1.00 95.38 90 MET A CA 1
ATOM 723 C C . MET A 1 90 ? 4.952 -8.964 6.123 1.00 95.38 90 MET A C 1
ATOM 725 O O . MET A 1 90 ? 3.896 -8.355 6.027 1.00 95.38 90 MET A O 1
ATOM 729 N N . THR A 1 91 ? 5.440 -9.696 5.121 1.00 95.81 91 THR A N 1
ATOM 730 C CA . THR A 1 91 ? 4.745 -9.831 3.831 1.00 95.81 91 THR A CA 1
ATOM 731 C C . THR A 1 91 ? 3.356 -10.438 4.020 1.00 95.81 91 THR A C 1
ATOM 733 O O . THR A 1 91 ? 2.377 -9.898 3.516 1.00 95.81 91 THR A O 1
ATOM 736 N N . TYR A 1 92 ? 3.253 -11.502 4.818 1.00 95.69 92 TYR A N 1
ATOM 737 C CA . TYR A 1 92 ? 1.978 -12.115 5.176 1.00 95.69 92 TYR A CA 1
ATOM 738 C C . TYR A 1 92 ? 1.071 -11.149 5.944 1.00 95.69 92 TYR A C 1
ATOM 740 O O . TYR A 1 92 ? -0.113 -11.051 5.644 1.00 95.69 92 TYR A O 1
ATOM 748 N N . ALA A 1 93 ? 1.620 -10.374 6.883 1.00 94.81 93 ALA A N 1
ATOM 749 C CA . ALA A 1 93 ? 0.841 -9.372 7.604 1.00 94.81 93 ALA A CA 1
ATOM 750 C C . ALA A 1 93 ? 0.229 -8.320 6.664 1.00 94.81 93 ALA A C 1
ATOM 752 O O . ALA A 1 93 ? -0.907 -7.913 6.890 1.00 94.81 93 ALA A O 1
ATOM 753 N N . VAL A 1 94 ? 0.944 -7.905 5.610 1.00 96.50 94 VAL A N 1
ATOM 754 C CA . VAL A 1 94 ? 0.411 -6.975 4.599 1.00 96.50 94 VAL A CA 1
ATOM 755 C C . VAL A 1 94 ? -0.598 -7.671 3.676 1.00 96.50 94 VAL A C 1
ATOM 757 O O . VAL A 1 94 ? -1.591 -7.048 3.321 1.00 96.50 94 VAL A O 1
ATOM 760 N N . LEU A 1 95 ? -0.422 -8.957 3.339 1.00 95.88 95 LEU A N 1
ATOM 761 C CA . LEU A 1 95 ? -1.435 -9.726 2.591 1.00 95.88 95 LEU A CA 1
ATOM 762 C C . LEU A 1 95 ? -2.754 -9.803 3.360 1.00 95.88 95 LEU A C 1
ATOM 764 O O . LEU A 1 95 ? -3.783 -9.376 2.852 1.00 95.88 95 LEU A O 1
ATOM 768 N N . THR A 1 96 ? -2.713 -10.239 4.621 1.00 94.50 96 THR A N 1
ATOM 769 C CA . THR A 1 96 ? -3.897 -10.270 5.495 1.00 94.50 96 THR A CA 1
ATOM 770 C C . THR A 1 96 ? -4.529 -8.887 5.647 1.00 94.50 96 THR A C 1
ATOM 772 O O . THR A 1 96 ? -5.727 -8.757 5.888 1.00 94.50 96 THR A O 1
ATOM 775 N N . TYR A 1 97 ? -3.730 -7.830 5.530 1.00 92.19 97 TYR A N 1
ATOM 776 C CA . TYR A 1 97 ? -4.222 -6.465 5.569 1.00 92.19 97 TYR A CA 1
ATOM 777 C C . TYR A 1 97 ? -5.020 -6.094 4.312 1.00 92.19 97 TYR A C 1
ATOM 779 O O . TYR A 1 97 ? -6.076 -5.485 4.444 1.00 92.19 97 TYR A O 1
ATOM 787 N N . PHE A 1 98 ? -4.567 -6.504 3.122 1.00 95.56 98 PHE A N 1
ATOM 788 C CA . PHE A 1 98 ? -5.326 -6.349 1.874 1.00 95.56 98 PHE A CA 1
ATOM 789 C C . PHE A 1 98 ? -6.602 -7.197 1.897 1.00 95.56 98 PHE A C 1
ATOM 791 O O . PHE A 1 98 ? -7.667 -6.686 1.576 1.00 95.56 98 PHE A O 1
ATOM 798 N N . GLU A 1 99 ? -6.523 -8.443 2.373 1.00 94.12 99 GLU A N 1
ATOM 799 C CA . GLU A 1 99 ? -7.681 -9.340 2.506 1.00 94.12 99 GLU A CA 1
ATOM 800 C C . GLU A 1 99 ? -8.770 -8.750 3.415 1.00 94.12 99 GLU A C 1
ATOM 802 O O . GLU A 1 99 ? -9.947 -8.776 3.075 1.00 94.12 99 GLU A O 1
ATOM 807 N N . LYS A 1 100 ? -8.394 -8.163 4.559 1.00 94.69 100 LYS A N 1
ATOM 808 C CA . LYS A 1 100 ? -9.348 -7.502 5.471 1.00 94.69 100 LYS A CA 1
ATOM 809 C C . LYS A 1 100 ? -10.002 -6.260 4.879 1.00 94.69 100 LYS A C 1
ATOM 811 O O . LYS A 1 100 ? -11.094 -5.896 5.302 1.00 94.69 100 LYS A O 1
ATOM 816 N N . LEU A 1 101 ? -9.307 -5.588 3.970 1.00 94.38 101 LEU A N 1
ATOM 817 C CA . LEU A 1 101 ? -9.818 -4.421 3.263 1.00 94.38 101 LEU A CA 1
ATOM 818 C C . LEU A 1 101 ? -10.625 -4.799 2.016 1.00 94.38 101 LEU A C 1
ATOM 820 O O . LEU A 1 101 ? -11.133 -3.888 1.374 1.00 94.38 101 LEU A O 1
ATOM 824 N N . ASP A 1 102 ? -10.713 -6.092 1.679 1.00 93.06 102 ASP A N 1
ATOM 825 C CA . ASP A 1 102 ? -11.214 -6.599 0.394 1.00 93.06 102 ASP A CA 1
ATOM 826 C C . ASP A 1 102 ? -10.576 -5.869 -0.803 1.00 93.06 102 ASP A C 1
ATOM 828 O O . ASP A 1 102 ? -11.227 -5.416 -1.740 1.00 93.06 102 ASP A O 1
ATOM 832 N N . LEU A 1 103 ? -9.259 -5.664 -0.711 1.00 93.94 103 LEU A N 1
ATOM 833 C CA . LEU A 1 103 ? -8.513 -4.814 -1.623 1.00 93.94 103 LEU A CA 1
ATOM 834 C C . LEU A 1 103 ? -7.778 -5.636 -2.684 1.00 93.94 103 LEU A C 1
ATOM 836 O O . LEU A 1 103 ? -6.890 -6.433 -2.370 1.00 93.94 103 LEU A O 1
ATOM 840 N N . ILE A 1 104 ? -8.053 -5.336 -3.953 1.00 93.50 104 ILE A N 1
ATOM 841 C CA . ILE A 1 104 ? -7.277 -5.862 -5.082 1.00 93.50 104 ILE A CA 1
ATOM 842 C C . ILE A 1 104 ? -5.885 -5.239 -5.090 1.00 93.50 104 ILE A C 1
ATOM 844 O O . ILE A 1 104 ? -4.888 -5.956 -5.099 1.00 93.50 104 ILE A O 1
ATOM 848 N N . GLY A 1 105 ? -5.790 -3.911 -5.042 1.00 94.50 105 GLY A N 1
ATOM 849 C CA . GLY A 1 105 ? -4.499 -3.245 -5.047 1.00 94.50 105 GLY A CA 1
ATOM 850 C C . GLY A 1 105 ? -4.557 -1.727 -5.051 1.00 94.50 105 GLY A C 1
ATOM 851 O O . GLY A 1 105 ? -5.618 -1.114 -4.933 1.00 94.50 105 GLY A O 1
ATOM 852 N N . PHE A 1 106 ? -3.378 -1.134 -5.207 1.00 94.50 106 PHE A N 1
ATOM 853 C CA . PHE A 1 106 ? -3.185 0.302 -5.359 1.00 94.50 106 PHE A CA 1
ATOM 854 C C . PHE A 1 106 ? -2.382 0.611 -6.610 1.00 94.50 106 PHE A C 1
ATOM 856 O O . PHE A 1 106 ? -1.454 -0.125 -6.960 1.00 94.50 106 PHE A O 1
ATOM 863 N N . ARG A 1 107 ? -2.661 1.774 -7.188 1.00 94.56 107 ARG A N 1
ATOM 864 C CA . ARG A 1 107 ? -1.853 2.392 -8.231 1.00 94.56 107 ARG A CA 1
ATOM 865 C C . ARG A 1 107 ? -1.276 3.707 -7.721 1.00 94.56 107 ARG A C 1
ATOM 867 O O . ARG A 1 107 ? -1.990 4.537 -7.170 1.00 94.56 107 ARG A O 1
ATOM 874 N N . PHE A 1 108 ? 0.023 3.903 -7.912 1.00 94.88 108 PHE A N 1
ATOM 875 C CA . PHE A 1 108 ? 0.722 5.151 -7.615 1.00 94.88 108 PHE A CA 1
ATOM 876 C C . PHE A 1 108 ? 1.150 5.799 -8.929 1.00 94.88 108 PHE A C 1
ATOM 878 O O . PHE A 1 108 ? 1.995 5.241 -9.623 1.00 94.88 108 PHE A O 1
ATOM 885 N N . GLY A 1 109 ? 0.582 6.953 -9.277 1.00 92.06 109 GLY A N 1
ATOM 886 C CA . GLY A 1 109 ? 0.968 7.707 -10.477 1.00 92.06 109 GLY A CA 1
ATOM 887 C C . GLY A 1 109 ? 2.194 8.605 -10.265 1.00 92.06 109 GLY A C 1
ATOM 888 O O . GLY A 1 109 ? 2.694 8.744 -9.145 1.00 92.06 109 GLY A O 1
ATOM 889 N N . HIS A 1 110 ? 2.644 9.290 -11.324 1.00 87.88 110 HIS A N 1
ATOM 890 C CA . HIS A 1 110 ? 3.781 10.237 -11.301 1.00 87.88 110 HIS A CA 1
ATOM 891 C C . HIS A 1 110 ? 3.743 11.279 -10.170 1.00 87.88 110 HIS A C 1
ATOM 893 O O . HIS A 1 110 ? 4.796 11.707 -9.681 1.00 87.88 110 HIS A O 1
ATOM 899 N N . GLY A 1 111 ? 2.547 11.670 -9.711 1.00 89.75 111 GLY A N 1
ATOM 900 C CA . GLY A 1 111 ? 2.357 12.599 -8.591 1.00 89.75 111 GLY A CA 1
ATOM 901 C C . GLY A 1 111 ? 3.057 12.159 -7.298 1.00 89.75 111 GLY A C 1
ATOM 902 O O . GLY A 1 111 ? 3.460 13.005 -6.497 1.00 89.75 111 GLY A O 1
ATOM 903 N N . ILE A 1 112 ? 3.315 10.855 -7.126 1.00 93.44 112 ILE A N 1
ATOM 904 C CA . ILE A 1 112 ? 3.982 10.290 -5.945 1.00 93.44 112 ILE A CA 1
ATOM 905 C C . ILE A 1 112 ? 5.360 10.893 -5.667 1.00 93.44 112 ILE A C 1
ATOM 907 O O . ILE A 1 112 ? 5.731 11.060 -4.506 1.00 93.44 112 ILE A O 1
ATOM 911 N N . LYS A 1 113 ? 6.099 11.300 -6.708 1.00 91.44 113 LYS A N 1
ATOM 912 C CA . LYS A 1 113 ? 7.436 11.901 -6.569 1.00 91.44 113 LYS A CA 1
ATOM 913 C C . LYS A 1 113 ? 7.420 13.186 -5.739 1.00 91.44 113 LYS A C 1
ATOM 915 O O . LYS A 1 113 ? 8.373 13.454 -5.009 1.00 91.44 113 LYS A O 1
ATOM 920 N N . ASN A 1 114 ? 6.341 13.953 -5.857 1.00 90.56 114 ASN A N 1
ATOM 921 C CA . ASN A 1 114 ? 6.151 15.229 -5.176 1.00 90.56 114 ASN A CA 1
ATOM 922 C C . ASN A 1 114 ? 5.031 15.157 -4.126 1.00 90.56 114 ASN A C 1
ATOM 924 O O . ASN A 1 114 ? 4.611 16.196 -3.618 1.00 90.56 114 ASN A O 1
ATOM 928 N N . CYS A 1 115 ? 4.552 13.950 -3.798 1.00 91.31 115 CYS A N 1
ATOM 929 C CA . CYS A 1 115 ? 3.452 13.769 -2.860 1.00 91.31 115 CYS A CA 1
ATOM 930 C C . CYS A 1 115 ? 3.857 14.293 -1.472 1.00 91.31 115 CYS A C 1
ATOM 932 O O . CYS A 1 115 ? 4.911 13.902 -0.946 1.00 91.31 115 CYS A O 1
ATOM 934 N N . PRO A 1 116 ? 3.060 15.186 -0.857 1.00 91.94 116 PRO A N 1
ATOM 935 C CA . PRO A 1 116 ? 3.323 15.649 0.494 1.00 91.94 116 PRO A CA 1
ATOM 936 C C . PRO A 1 116 ? 3.404 14.466 1.460 1.00 91.94 116 PRO A C 1
ATOM 938 O O . PRO A 1 116 ? 2.561 13.575 1.447 1.00 91.94 116 PRO A O 1
ATOM 941 N N . GLN A 1 117 ? 4.378 14.473 2.373 1.00 91.31 117 GLN A N 1
ATOM 942 C CA . GLN A 1 117 ? 4.508 13.401 3.377 1.00 91.31 117 GLN A CA 1
ATOM 943 C C . GLN A 1 117 ? 3.227 13.213 4.191 1.00 91.31 117 GLN A C 1
ATOM 945 O O . GLN A 1 117 ? 2.853 12.087 4.503 1.00 91.31 117 GLN A O 1
ATOM 950 N N . LYS A 1 118 ? 2.531 14.319 4.479 1.00 91.25 118 LYS A N 1
ATOM 951 C CA . LYS A 1 118 ? 1.238 14.300 5.157 1.00 91.25 118 LYS A CA 1
ATOM 952 C C . LYS A 1 118 ? 0.211 13.452 4.408 1.00 91.25 118 LYS A C 1
ATOM 954 O O . LYS A 1 118 ? -0.532 12.732 5.053 1.00 91.25 118 LYS A O 1
ATOM 959 N N . GLU A 1 119 ? 0.190 13.490 3.079 1.00 92.94 119 GLU A N 1
ATOM 960 C CA . GLU A 1 119 ? -0.718 12.670 2.272 1.00 92.94 119 GLU A CA 1
ATOM 961 C C . GLU A 1 119 ? -0.377 11.178 2.407 1.00 92.94 119 GLU A C 1
ATOM 963 O O . GLU A 1 119 ? -1.269 10.375 2.662 1.00 92.94 119 GLU A O 1
ATOM 968 N N . ILE A 1 120 ? 0.912 10.811 2.402 1.00 94.94 120 ILE A N 1
ATOM 969 C CA . ILE A 1 120 ? 1.360 9.430 2.671 1.00 94.94 120 ILE A CA 1
ATOM 970 C C . ILE A 1 120 ? 0.940 8.961 4.072 1.00 94.94 120 ILE A C 1
ATOM 972 O O . ILE A 1 120 ? 0.486 7.828 4.244 1.00 94.94 120 ILE A O 1
ATOM 976 N N . PHE A 1 121 ? 1.072 9.822 5.086 1.00 95.19 121 PHE A N 1
ATOM 977 C CA . PHE A 1 121 ? 0.650 9.500 6.450 1.00 95.19 121 PHE A CA 1
ATOM 978 C C . PHE A 1 121 ? -0.868 9.356 6.555 1.00 95.19 121 PHE A C 1
ATOM 980 O O . PHE A 1 121 ? -1.342 8.393 7.157 1.00 95.19 121 PHE A O 1
ATOM 987 N N . THR A 1 122 ? -1.627 10.281 5.961 1.00 94.06 122 THR A N 1
ATOM 988 C CA . THR A 1 122 ? -3.091 10.223 5.921 1.00 94.06 122 THR A CA 1
ATOM 989 C C . THR A 1 122 ? -3.551 8.947 5.232 1.00 94.06 122 THR A C 1
ATOM 991 O O . THR A 1 122 ? -4.374 8.238 5.802 1.00 94.06 122 THR A O 1
ATOM 994 N N . PHE A 1 123 ? -2.969 8.594 4.084 1.00 93.56 123 PHE A N 1
ATOM 995 C CA . PHE A 1 123 ? -3.263 7.344 3.388 1.00 93.56 123 PHE A 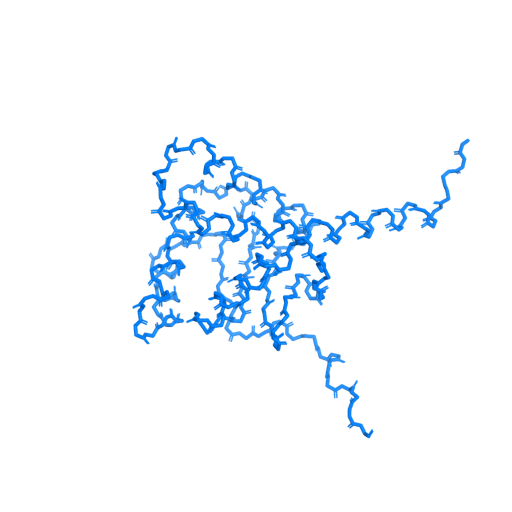CA 1
ATOM 996 C C . PHE A 1 123 ? -3.022 6.129 4.295 1.00 93.56 123 PHE A C 1
ATOM 998 O O . PHE A 1 123 ? -3.933 5.338 4.528 1.00 93.56 123 PHE A O 1
ATOM 1005 N N . ALA A 1 124 ? -1.837 6.012 4.903 1.00 94.56 124 ALA A N 1
ATOM 1006 C CA . ALA A 1 124 ? -1.526 4.893 5.794 1.00 94.56 124 ALA A CA 1
ATOM 1007 C C . ALA A 1 124 ? -2.471 4.812 7.012 1.00 94.56 124 ALA A C 1
ATOM 1009 O O . ALA A 1 124 ? -2.820 3.713 7.451 1.00 94.56 124 ALA A O 1
ATOM 1010 N N . ARG A 1 125 ? -2.912 5.955 7.559 1.00 94.44 125 ARG A N 1
ATOM 1011 C CA . ARG A 1 125 ? -3.913 5.992 8.638 1.00 94.44 125 ARG A CA 1
ATOM 1012 C C . ARG A 1 125 ? -5.297 5.598 8.152 1.00 94.44 125 ARG A C 1
ATOM 1014 O O . ARG A 1 125 ? -5.963 4.839 8.845 1.00 94.44 125 ARG A O 1
ATOM 1021 N N . MET A 1 126 ? -5.712 6.059 6.979 1.00 93.69 126 MET A N 1
ATOM 1022 C CA . MET A 1 126 ? -6.990 5.678 6.383 1.00 93.69 126 MET A CA 1
ATOM 1023 C C . MET A 1 126 ? -7.087 4.175 6.183 1.00 93.69 126 MET A C 1
ATOM 1025 O O . MET A 1 126 ? -8.110 3.599 6.531 1.00 93.69 126 MET A O 1
ATOM 1029 N N . LEU A 1 127 ? -6.010 3.525 5.738 1.00 94.31 127 LEU A N 1
ATOM 1030 C CA . LEU A 1 127 ? -5.986 2.067 5.680 1.00 94.31 127 LEU A CA 1
ATOM 1031 C C . LEU A 1 127 ? -6.250 1.442 7.056 1.00 94.31 127 LEU A C 1
ATOM 1033 O O . LEU A 1 127 ? -6.991 0.471 7.157 1.00 94.31 127 LEU A O 1
ATOM 1037 N N . ASN A 1 128 ? -5.649 1.985 8.122 1.00 94.69 128 ASN A N 1
ATOM 1038 C CA . ASN A 1 128 ? -5.833 1.446 9.474 1.00 94.69 128 ASN A CA 1
ATOM 1039 C C . ASN A 1 128 ? -7.264 1.633 9.973 1.00 94.69 128 ASN A C 1
ATOM 1041 O O . ASN A 1 128 ? -7.777 0.758 10.665 1.00 94.69 128 ASN A O 1
ATOM 1045 N N . HIS A 1 129 ? -7.881 2.768 9.642 1.00 94.62 129 HIS A N 1
ATOM 1046 C CA . HIS A 1 129 ? -9.266 3.054 9.990 1.00 94.62 129 HIS A CA 1
ATOM 1047 C C . HIS A 1 129 ? -10.230 2.154 9.222 1.00 94.62 129 HIS A C 1
ATOM 1049 O O . HIS A 1 129 ? -11.068 1.519 9.850 1.00 94.62 129 HIS A O 1
ATOM 1055 N N . ALA A 1 130 ? -10.040 2.009 7.909 1.00 95.31 130 ALA A N 1
ATOM 1056 C CA . ALA A 1 130 ? -10.893 1.196 7.050 1.00 95.31 130 ALA A CA 1
ATOM 1057 C C . ALA A 1 130 ? -11.021 -0.258 7.539 1.00 95.31 130 ALA A C 1
ATOM 1059 O O . ALA A 1 130 ? -12.113 -0.809 7.514 1.00 95.31 130 ALA A O 1
ATOM 1060 N N . VAL A 1 131 ? -9.950 -0.865 8.071 1.00 93.25 131 VAL A N 1
ATOM 1061 C CA . VAL A 1 131 ? -9.993 -2.238 8.625 1.00 93.25 131 VAL A CA 1
ATOM 1062 C C . VAL A 1 131 ? -11.004 -2.401 9.772 1.00 93.25 131 VAL A C 1
ATOM 1064 O O . VAL A 1 131 ? -11.441 -3.519 10.039 1.00 93.25 131 VAL A O 1
ATOM 1067 N N . ALA A 1 132 ? -11.353 -1.325 10.478 1.00 91.75 132 ALA A N 1
ATOM 1068 C CA . ALA A 1 132 ? -12.315 -1.353 11.580 1.00 91.75 132 ALA A CA 1
ATOM 1069 C C . ALA A 1 132 ? -13.762 -1.053 11.143 1.00 91.75 132 ALA A C 1
ATOM 1071 O O . ALA A 1 132 ? -14.667 -1.105 11.976 1.00 91.75 132 ALA A O 1
ATOM 1072 N N . GLU A 1 133 ? -13.983 -0.727 9.871 1.00 96.06 133 GLU A N 1
ATOM 1073 C CA . GLU A 1 133 ? -15.291 -0.342 9.346 1.00 96.06 133 GLU A CA 1
ATOM 1074 C C . GLU A 1 133 ? -16.139 -1.563 8.976 1.00 96.06 133 GLU A C 1
ATOM 1076 O O . GLU A 1 133 ? -15.628 -2.655 8.737 1.00 96.06 133 GLU A O 1
ATOM 1081 N N . THR A 1 134 ? -17.462 -1.380 8.911 1.00 93.06 134 THR A N 1
ATOM 1082 C CA . THR A 1 134 ? -18.385 -2.472 8.536 1.00 93.06 134 THR A CA 1
ATOM 1083 C C . THR A 1 134 ? -18.213 -2.886 7.073 1.00 93.06 134 THR A C 1
ATOM 1085 O O . THR A 1 134 ? -18.217 -4.077 6.778 1.00 93.06 134 THR A O 1
ATOM 1088 N N . ASN A 1 135 ? -17.994 -1.907 6.186 1.00 94.25 135 ASN A N 1
ATOM 1089 C CA . ASN A 1 135 ? -17.658 -2.108 4.775 1.00 94.25 135 ASN A CA 1
ATOM 1090 C C . ASN A 1 135 ? -16.290 -1.454 4.483 1.00 94.25 135 ASN A C 1
ATOM 1092 O O . ASN A 1 135 ? -16.252 -0.315 4.005 1.00 94.25 135 ASN A O 1
ATOM 1096 N N . PRO A 1 136 ? -15.163 -2.128 4.787 1.00 95.38 136 PRO A N 1
ATOM 1097 C CA . PRO A 1 136 ? -13.822 -1.547 4.678 1.00 95.38 136 PRO A CA 1
ATOM 1098 C C . PRO A 1 136 ? -13.484 -0.979 3.297 1.00 95.38 136 PRO A C 1
ATOM 1100 O O . PRO A 1 136 ? -13.013 0.155 3.197 1.00 95.38 136 PRO A O 1
ATOM 1103 N N . PHE A 1 137 ? -13.754 -1.745 2.235 1.00 94.50 137 PHE A N 1
ATOM 1104 C CA . PHE A 1 137 ? -13.459 -1.353 0.856 1.00 94.50 137 PHE A CA 1
ATOM 1105 C C . PHE A 1 137 ? -14.234 -0.101 0.434 1.00 94.50 137 PHE A C 1
ATOM 1107 O O . PHE A 1 137 ? -13.648 0.878 -0.030 1.00 94.50 137 PHE A O 1
ATOM 1114 N N . GLU A 1 138 ? -15.553 -0.113 0.645 1.00 94.12 138 GLU A N 1
ATOM 1115 C CA . GLU A 1 138 ? -16.442 0.997 0.295 1.00 94.12 138 GLU A CA 1
ATOM 1116 C C . GLU A 1 138 ? -16.047 2.273 1.048 1.00 94.12 138 GLU A C 1
ATOM 1118 O O . GLU A 1 138 ? -15.916 3.343 0.448 1.00 94.12 138 GLU A O 1
ATOM 1123 N N . TRP A 1 139 ? -15.785 2.156 2.354 1.00 95.56 139 TRP A N 1
ATOM 1124 C CA . TRP A 1 139 ? -15.332 3.279 3.169 1.00 95.56 139 TRP A CA 1
ATOM 1125 C C . TRP A 1 139 ? -14.013 3.849 2.646 1.00 95.56 139 TRP A C 1
ATOM 1127 O O . TRP A 1 139 ? -13.859 5.070 2.547 1.00 95.56 139 TRP A O 1
ATOM 1137 N N . LEU A 1 140 ? -13.060 2.984 2.286 1.00 94.00 140 LEU A N 1
ATOM 1138 C CA . LEU A 1 140 ? -11.761 3.410 1.779 1.00 94.00 140 LEU A CA 1
ATOM 1139 C C . LEU A 1 140 ? -11.894 4.151 0.442 1.00 94.00 140 LEU A C 1
ATOM 1141 O O . LEU A 1 140 ? -11.317 5.231 0.312 1.00 94.00 140 LEU A O 1
ATOM 1145 N N . CYS A 1 141 ? -12.693 3.632 -0.498 1.00 91.62 141 CYS A N 1
ATOM 1146 C CA . CYS A 1 141 ? -12.970 4.283 -1.784 1.00 91.62 141 CYS A CA 1
ATOM 1147 C C . CYS A 1 141 ? -13.531 5.693 -1.581 1.00 91.62 141 CYS A C 1
ATOM 1149 O O . CYS A 1 141 ? -12.947 6.671 -2.047 1.00 91.62 141 CYS A O 1
ATOM 1151 N N . GLN A 1 142 ? -14.595 5.815 -0.782 1.00 92.12 142 GLN A N 1
ATOM 1152 C CA . GLN A 1 142 ? -15.237 7.103 -0.519 1.00 92.12 142 GLN A CA 1
ATOM 1153 C C . GLN A 1 142 ? -14.285 8.116 0.130 1.00 92.12 142 GLN A C 1
ATOM 1155 O O . GLN A 1 142 ? -14.363 9.312 -0.153 1.00 92.12 142 GLN A O 1
ATOM 1160 N N . ASN A 1 143 ? -13.410 7.675 1.037 1.00 92.06 143 ASN A N 1
ATOM 1161 C CA . ASN A 1 143 ? -12.485 8.581 1.717 1.00 92.06 143 ASN A CA 1
ATOM 1162 C C . ASN A 1 143 ? -11.278 8.956 0.848 1.00 92.06 143 ASN A C 1
ATOM 1164 O O . ASN A 1 143 ? -10.767 10.066 0.996 1.00 92.06 143 ASN A O 1
ATOM 1168 N N . ILE A 1 144 ? -10.836 8.086 -0.067 1.00 89.19 144 ILE A N 1
ATOM 1169 C CA . ILE A 1 144 ? -9.797 8.437 -1.045 1.00 89.19 144 ILE A CA 1
ATOM 1170 C C . ILE A 1 144 ? -10.335 9.467 -2.043 1.00 89.19 144 ILE A C 1
ATOM 1172 O O . ILE A 1 144 ? -9.684 10.486 -2.271 1.00 89.19 144 ILE A O 1
ATOM 1176 N N . GLU A 1 145 ? -11.558 9.282 -2.540 1.00 86.56 145 GLU A N 1
ATOM 1177 C CA . GLU A 1 145 ? -12.218 10.263 -3.409 1.00 86.56 145 GLU A CA 1
ATOM 1178 C C . GLU A 1 145 ? -12.395 11.619 -2.708 1.00 86.56 145 GLU A C 1
ATOM 1180 O O . GLU A 1 145 ? -11.977 12.653 -3.226 1.00 86.56 145 GLU A O 1
ATOM 1185 N N . LYS A 1 146 ? -12.940 11.633 -1.482 1.00 87.94 146 LYS A N 1
ATOM 1186 C CA . LYS A 1 146 ? -13.130 12.871 -0.699 1.00 87.94 146 LYS A CA 1
ATOM 1187 C C . LYS A 1 146 ? -11.816 13.557 -0.326 1.00 87.94 146 LYS A C 1
ATOM 1189 O O . LYS A 1 146 ? -11.783 14.777 -0.172 1.00 87.94 146 LYS A O 1
ATOM 1194 N N . GLY A 1 147 ? -10.750 12.783 -0.133 1.00 80.69 147 GLY A N 1
ATOM 1195 C CA . GLY A 1 147 ? -9.435 13.282 0.252 1.00 80.69 147 GLY A CA 1
ATOM 1196 C C . GLY A 1 147 ? -8.672 13.978 -0.876 1.00 80.69 147 GLY A C 1
ATOM 1197 O O . GLY A 1 147 ? -7.655 14.607 -0.587 1.00 80.69 147 GLY A O 1
ATOM 1198 N N . ASN A 1 148 ? -9.151 13.894 -2.128 1.00 80.31 148 ASN A N 1
ATOM 1199 C CA . ASN A 1 148 ? -8.469 14.400 -3.326 1.00 80.31 148 ASN A CA 1
ATOM 1200 C C . ASN A 1 148 ? -7.011 13.921 -3.428 1.00 80.31 148 ASN A C 1
ATOM 1202 O O . ASN A 1 148 ? -6.127 14.692 -3.818 1.00 80.31 148 ASN A O 1
ATOM 1206 N N . PHE A 1 149 ? -6.763 12.661 -3.056 1.00 84.38 149 PHE A N 1
ATOM 1207 C CA . PHE A 1 149 ? -5.434 12.064 -3.139 1.00 84.38 149 PHE A CA 1
ATOM 1208 C C . PHE A 1 149 ? -4.917 12.152 -4.573 1.00 84.38 149 PHE A C 1
ATOM 1210 O O . PHE A 1 149 ? -5.583 11.745 -5.519 1.00 84.38 149 PHE A O 1
ATOM 1217 N N . GLN A 1 150 ? -3.726 12.716 -4.728 1.00 82.81 150 GLN A N 1
ATOM 1218 C CA . GLN A 1 150 ? -3.077 12.910 -6.023 1.00 82.81 150 GLN A CA 1
ATOM 1219 C C . GLN A 1 150 ? -2.106 11.774 -6.331 1.00 82.81 150 GLN A C 1
ATOM 1221 O O . GLN A 1 150 ? -1.699 11.595 -7.478 1.00 82.81 150 GLN A O 1
ATOM 1226 N N . CYS A 1 151 ? -1.657 11.056 -5.298 1.00 89.25 151 CYS A N 1
ATOM 1227 C CA . CYS A 1 151 ? -0.554 10.118 -5.437 1.00 89.25 151 CYS A CA 1
ATOM 1228 C C . CYS A 1 151 ? -0.931 8.641 -5.336 1.00 89.25 151 CYS A C 1
ATOM 1230 O O . CYS A 1 151 ? -0.060 7.801 -5.563 1.00 89.25 151 CYS A O 1
ATOM 1232 N N . VAL A 1 152 ? -2.192 8.319 -5.036 1.00 92.25 152 VAL A N 1
ATOM 1233 C CA . VAL A 1 152 ? -2.670 6.940 -4.916 1.00 92.25 152 VAL A CA 1
ATOM 1234 C C . VAL A 1 152 ? -4.109 6.791 -5.402 1.00 92.25 152 VAL A C 1
ATOM 1236 O O . VAL A 1 152 ? -4.965 7.615 -5.096 1.00 92.25 152 VAL A O 1
ATOM 1239 N N . GLU A 1 153 ? -4.361 5.697 -6.108 1.00 92.50 153 GLU A N 1
ATOM 1240 C CA . GLU A 1 153 ? -5.672 5.247 -6.567 1.00 92.50 153 GLU A CA 1
ATOM 1241 C C . GLU A 1 153 ? -5.906 3.804 -6.096 1.00 92.50 153 GLU A C 1
ATOM 1243 O O . GLU A 1 153 ? -4.959 3.020 -5.962 1.00 92.50 153 GLU A O 1
ATOM 1248 N N . ILE A 1 154 ? -7.166 3.447 -5.841 1.00 92.56 154 ILE A N 1
ATOM 1249 C CA . ILE A 1 154 ? -7.573 2.065 -5.558 1.00 92.56 154 ILE A CA 1
ATOM 1250 C C . ILE A 1 154 ? -7.845 1.359 -6.884 1.00 92.56 154 ILE A C 1
ATOM 1252 O O . ILE A 1 154 ? -8.537 1.900 -7.744 1.00 92.56 154 ILE A O 1
ATOM 1256 N N . LEU A 1 155 ? -7.347 0.134 -7.030 1.00 91.56 155 LEU A N 1
ATOM 1257 C CA . LEU A 1 155 ? -7.704 -0.722 -8.156 1.00 91.56 155 LEU A CA 1
ATOM 1258 C C . LEU A 1 155 ? -9.050 -1.403 -7.879 1.00 91.56 155 LEU A C 1
ATOM 1260 O O . LEU A 1 155 ? -9.191 -2.112 -6.883 1.00 91.56 155 LEU A O 1
ATOM 1264 N N . LEU A 1 156 ? -10.032 -1.174 -8.757 1.00 86.88 156 LEU A N 1
ATOM 12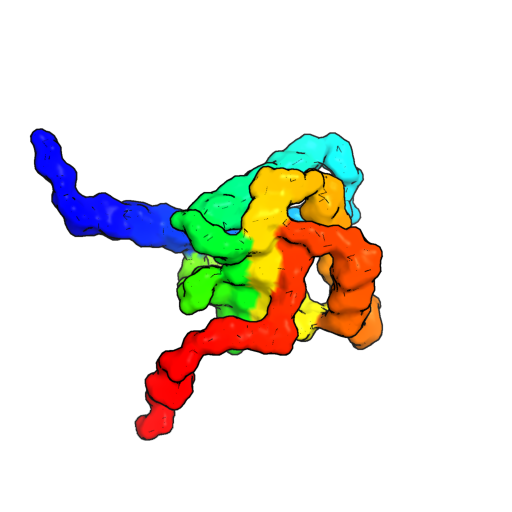65 C CA . LEU A 1 156 ? -11.367 -1.793 -8.687 1.00 86.88 156 LEU A CA 1
ATOM 1266 C C . LEU A 1 156 ? -11.422 -3.154 -9.387 1.00 86.88 156 LEU A C 1
ATOM 1268 O O . LEU A 1 156 ? -12.247 -4.000 -9.060 1.00 86.88 156 LEU A O 1
ATOM 1272 N N . GLU A 1 157 ? -10.531 -3.354 -10.348 1.00 82.75 157 GLU A N 1
ATOM 1273 C CA . GLU A 1 157 ? -10.339 -4.599 -11.072 1.00 82.75 157 GLU A CA 1
ATOM 1274 C C . GLU A 1 157 ? -8.832 -4.856 -11.150 1.00 82.75 157 GLU A C 1
ATOM 1276 O O . GLU A 1 157 ? -8.057 -3.892 -11.169 1.00 82.75 157 GLU A O 1
ATOM 1281 N N . PRO A 1 158 ? -8.391 -6.125 -11.184 1.00 77.31 158 PRO A N 1
ATOM 1282 C CA . PRO A 1 158 ? -6.993 -6.423 -11.441 1.00 77.31 158 PRO A CA 1
ATOM 1283 C C . PRO A 1 158 ? -6.605 -5.864 -12.808 1.00 77.31 158 PRO A C 1
ATOM 1285 O O . PRO A 1 158 ? -7.360 -6.006 -13.775 1.00 77.31 158 PRO A O 1
ATOM 1288 N N . GLU A 1 159 ? -5.408 -5.304 -12.923 1.00 70.12 159 GLU A N 1
ATOM 1289 C CA . GLU A 1 159 ? -4.789 -5.031 -14.215 1.00 70.12 159 GLU A CA 1
ATOM 1290 C C . GLU A 1 159 ? -4.430 -6.377 -14.854 1.00 70.12 159 GLU A C 1
ATOM 1292 O O . GLU A 1 159 ? -3.312 -6.870 -14.747 1.00 70.12 159 GLU A O 1
ATOM 1297 N N . MET A 1 160 ? -5.423 -7.058 -15.431 1.00 57.41 160 MET A N 1
ATOM 1298 C CA . MET A 1 160 ? -5.300 -8.456 -15.829 1.00 57.41 160 MET A CA 1
ATOM 1299 C C . MET A 1 160 ? -4.010 -8.748 -16.600 1.00 57.41 160 MET A C 1
ATOM 1301 O O . MET A 1 160 ? -3.781 -8.249 -17.702 1.00 57.41 160 MET A O 1
ATOM 1305 N N . ASN A 1 161 ? -3.261 -9.720 -16.088 1.00 47.16 161 ASN A N 1
ATOM 1306 C CA . ASN A 1 161 ? -2.369 -10.531 -16.891 1.00 47.16 161 ASN A CA 1
ATOM 1307 C C . ASN A 1 161 ? -3.204 -11.671 -17.507 1.00 47.16 161 ASN A C 1
ATOM 1309 O O . ASN A 1 161 ? -3.499 -12.670 -16.853 1.00 47.16 161 ASN A O 1
ATOM 1313 N N . ILE A 1 162 ? -3.615 -11.518 -18.769 1.00 45.50 162 ILE A N 1
ATOM 1314 C CA . ILE A 1 162 ? -4.436 -12.485 -19.536 1.00 45.50 162 ILE A CA 1
ATOM 1315 C C . ILE A 1 162 ? -3.730 -13.854 -19.725 1.00 45.50 162 ILE A C 1
ATOM 1317 O O . ILE A 1 162 ? -4.276 -14.765 -20.341 1.00 45.50 162 ILE A O 1
ATOM 1321 N N . TYR A 1 163 ? -2.519 -14.037 -19.190 1.00 46.62 163 TYR A N 1
ATOM 1322 C CA . TYR A 1 163 ? -1.721 -15.251 -19.355 1.00 46.62 163 TYR A CA 1
ATOM 1323 C C . TYR A 1 163 ? -1.873 -16.302 -18.239 1.00 46.62 163 TYR A C 1
ATOM 1325 O O . TYR A 1 163 ? -1.376 -17.410 -18.415 1.00 46.62 163 TYR A O 1
ATOM 1333 N N . ASP A 1 164 ? -2.614 -16.041 -17.152 1.00 43.59 164 ASP A N 1
ATOM 1334 C CA . ASP A 1 164 ? -2.856 -17.046 -16.088 1.00 43.59 164 ASP A CA 1
ATOM 1335 C C . ASP A 1 164 ? -4.134 -17.902 -16.305 1.00 43.59 164 ASP A C 1
ATOM 1337 O O . ASP A 1 164 ? -4.494 -18.713 -15.452 1.00 43.59 164 ASP A O 1
ATOM 1341 N N . ILE A 1 165 ? -4.816 -17.776 -17.457 1.00 44.16 165 ILE A N 1
ATOM 1342 C CA . ILE A 1 165 ? -5.992 -18.608 -17.825 1.00 44.16 165 ILE A CA 1
ATOM 1343 C C . ILE A 1 165 ? -5.580 -19.886 -18.590 1.00 44.16 165 ILE A C 1
ATOM 1345 O O . ILE A 1 165 ? -6.411 -20.698 -18.982 1.00 44.16 165 ILE A O 1
ATOM 1349 N N . SER A 1 166 ? -4.288 -20.136 -18.791 1.00 44.06 166 SER A N 1
ATOM 1350 C CA . SER A 1 166 ? -3.816 -21.362 -19.442 1.00 44.06 166 SER A CA 1
ATOM 1351 C C . SER A 1 166 ? -2.821 -22.074 -18.540 1.00 44.06 166 SER A C 1
ATOM 1353 O O . SER A 1 166 ? -1.652 -21.732 -18.584 1.00 44.06 166 SER A O 1
ATOM 1355 N N . ILE A 1 167 ? -3.285 -22.998 -17.690 1.00 44.28 167 ILE A N 1
ATOM 1356 C CA . ILE A 1 167 ? -2.995 -24.450 -17.716 1.00 44.28 167 ILE A CA 1
ATOM 135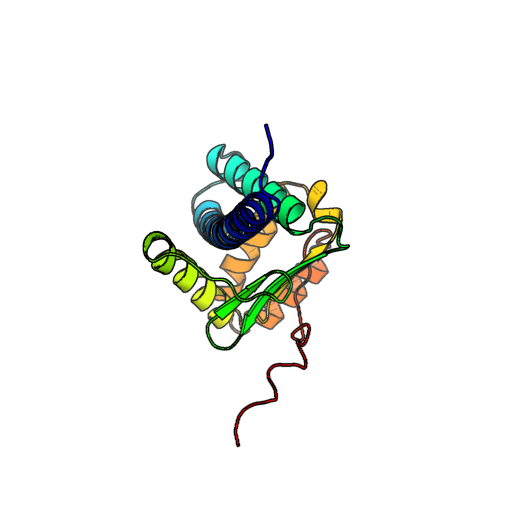7 C C . ILE A 1 167 ? -3.838 -25.091 -16.595 1.00 44.28 167 ILE A C 1
ATOM 1359 O O . ILE A 1 167 ? -3.382 -25.250 -15.470 1.00 44.28 167 ILE A O 1
ATOM 1363 N N . GLU A 1 168 ? -5.063 -25.491 -16.923 1.00 39.66 168 GLU A N 1
ATOM 1364 C CA . GLU A 1 168 ? -5.654 -26.725 -16.396 1.00 39.66 168 GLU A CA 1
ATOM 1365 C C . GLU A 1 168 ? -6.289 -27.438 -17.596 1.00 39.66 168 GLU A C 1
ATOM 1367 O O . GLU A 1 168 ? -7.343 -27.053 -18.104 1.00 39.66 168 GLU A O 1
ATOM 1372 N N . LYS A 1 169 ? -5.562 -28.426 -18.116 1.00 38.91 169 LYS A N 1
ATOM 1373 C CA . LYS A 1 169 ? -6.100 -29.542 -18.889 1.00 38.91 169 LYS A CA 1
ATOM 1374 C C . LYS A 1 169 ? -5.638 -30.818 -18.214 1.00 38.91 169 LYS A C 1
ATOM 1376 O O . LYS A 1 169 ? -4.454 -30.840 -17.806 1.00 38.91 169 LYS A O 1
#

Foldseek 3Di:
DDDDPVVVVVVVVVVLLVLVLVLLLLLLVLLVALVPDDPPDPVNVVSLVSNLVSQVVNCVPPFKWKWFDDPQFIDIPNHTHDDDPVSVVSNSVSSVLCVLLVAGIKMFGPCSNVFPSVLVSVLSVLSVVLSVDPNSNVSSQVVCVVVVRPTMDTDPDPPDPPPVVDDDD

Organism: NCBI:txid412755